Protein AF-A0A0J6FLZ6-F1 (afdb_monomer)

Nearest PDB structures (foldseek):
  6p4t-assembly1_B  TM=5.712E-01  e=2.191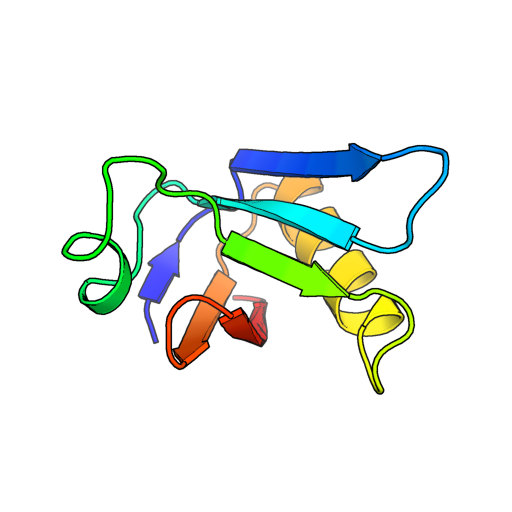E-01  Salmonella enterica subsp. enterica serovar Typhi str. CT18
  3dwq-assembly1_D  TM=6.707E-01  e=1.920E+00  Escherichia coli
  8rbs-assembly1_K  TM=5.672E-01  e=3.958E+00  Emiliania huxleyi virus 201
  1kzl-assembly1_A  TM=2.916E-01  e=9.777E+00  Schizosaccharomyces pombe

Structure (mmCIF, N/CA/C/O backbone):
data_AF-A0A0J6FLZ6-F1
#
_entry.id   AF-A0A0J6FLZ6-F1
#
loop_
_atom_site.group_PDB
_atom_site.id
_atom_site.type_symbol
_atom_site.label_atom_id
_atom_site.label_alt_id
_atom_site.label_comp_id
_atom_site.label_asym_id
_atom_site.label_entity_id
_atom_site.label_seq_id
_atom_site.pdbx_PDB_ins_code
_atom_site.Cartn_x
_atom_site.Cartn_y
_atom_site.Cartn_z
_atom_site.occupancy
_atom_site.B_iso_or_equiv
_atom_site.auth_seq_id
_atom_site.auth_comp_id
_atom_site.auth_asym_id
_atom_site.auth_atom_id
_atom_site.pdbx_PDB_model_num
ATOM 1 N N . MET A 1 1 ? -13.687 5.571 -3.616 1.00 60.53 1 MET A N 1
ATOM 2 C CA . MET A 1 1 ? -12.982 5.786 -2.335 1.00 60.53 1 MET A CA 1
ATOM 3 C C . MET A 1 1 ? -13.459 4.741 -1.342 1.00 60.53 1 MET A C 1
ATOM 5 O O . MET A 1 1 ? -14.647 4.709 -1.040 1.00 60.53 1 MET A O 1
ATOM 9 N N . GLN A 1 2 ? -12.571 3.842 -0.921 1.00 71.25 2 GLN A N 1
ATOM 10 C CA . GLN A 1 2 ? -12.883 2.757 0.015 1.00 71.25 2 GLN A CA 1
ATOM 11 C C . GLN A 1 2 ? -12.083 2.919 1.304 1.00 71.25 2 GLN A C 1
ATOM 13 O O . GLN A 1 2 ? -10.868 3.033 1.237 1.00 71.25 2 GLN A O 1
ATOM 18 N N . ASN A 1 3 ? -12.776 2.866 2.443 1.00 87.75 3 ASN A N 1
ATOM 19 C CA . ASN A 1 3 ? -12.225 3.031 3.787 1.00 87.75 3 ASN A CA 1
ATOM 20 C C . ASN A 1 3 ? -11.670 1.702 4.324 1.00 87.75 3 ASN A C 1
ATOM 22 O O . ASN A 1 3 ? -12.411 0.931 4.943 1.00 87.75 3 ASN A O 1
ATOM 26 N N . VAL A 1 4 ? -10.392 1.436 4.076 1.00 90.06 4 VAL A N 1
ATOM 27 C CA . VAL A 1 4 ? -9.763 0.127 4.309 1.00 90.06 4 VAL A CA 1
ATOM 28 C C . VAL A 1 4 ? -8.464 0.248 5.094 1.00 90.06 4 VAL A C 1
ATOM 30 O O . VAL A 1 4 ? -7.781 1.268 5.060 1.00 90.06 4 VAL A O 1
ATOM 33 N N . ASP A 1 5 ? -8.119 -0.813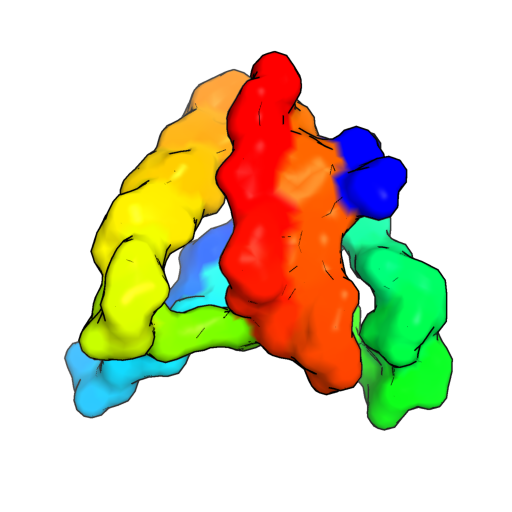 5.813 1.00 93.00 5 ASP A N 1
ATOM 34 C CA . ASP A 1 5 ? -6.834 -0.951 6.494 1.00 93.00 5 ASP A CA 1
ATOM 35 C C . ASP A 1 5 ? -5.750 -1.472 5.540 1.00 93.00 5 ASP A C 1
ATOM 37 O O . ASP A 1 5 ? -6.008 -2.392 4.754 1.00 93.00 5 ASP A O 1
ATOM 41 N N . VAL A 1 6 ? -4.532 -0.931 5.658 1.00 93.38 6 VAL A N 1
ATOM 42 C CA . VAL A 1 6 ? -3.323 -1.521 5.060 1.00 93.38 6 VAL A CA 1
ATOM 43 C C . VAL A 1 6 ? -2.864 -2.673 5.950 1.00 93.38 6 VAL A C 1
ATOM 45 O O . VAL A 1 6 ? -2.554 -2.480 7.126 1.00 93.38 6 VAL A O 1
ATOM 48 N N . VAL A 1 7 ? -2.827 -3.880 5.391 1.00 93.88 7 VAL A N 1
ATOM 49 C CA . VAL A 1 7 ? -2.486 -5.112 6.119 1.00 93.88 7 VAL A CA 1
ATOM 50 C C . VAL A 1 7 ? -1.000 -5.420 5.999 1.00 93.88 7 VAL A C 1
ATOM 52 O O . VAL A 1 7 ? -0.375 -5.837 6.973 1.00 93.88 7 VAL A O 1
ATOM 55 N N . GLN A 1 8 ? -0.430 -5.194 4.817 1.00 93.94 8 GLN A N 1
ATOM 56 C CA . GLN A 1 8 ? 0.970 -5.474 4.531 1.00 93.94 8 GLN A CA 1
ATOM 57 C C . GLN A 1 8 ? 1.471 -4.582 3.395 1.00 93.94 8 GLN A C 1
ATOM 59 O O . GLN A 1 8 ? 0.731 -4.291 2.454 1.00 93.94 8 GLN A O 1
ATOM 64 N N . VAL A 1 9 ? 2.745 -4.204 3.479 1.00 93.81 9 VAL A N 1
ATOM 65 C CA . VAL A 1 9 ? 3.517 -3.626 2.376 1.00 93.81 9 VAL A CA 1
ATOM 66 C C . VAL A 1 9 ? 4.742 -4.512 2.165 1.00 93.81 9 VAL A C 1
ATOM 68 O O . VAL A 1 9 ? 5.430 -4.856 3.126 1.00 93.81 9 VAL A O 1
ATOM 71 N N . GLY A 1 10 ? 4.977 -4.928 0.925 1.00 92.75 10 GLY A N 1
ATOM 72 C CA . GLY A 1 10 ? 6.125 -5.735 0.518 1.00 92.75 10 GLY A CA 1
ATOM 73 C C . GLY A 1 10 ? 6.844 -5.105 -0.669 1.00 92.75 10 GLY A C 1
ATOM 74 O O . GLY A 1 10 ? 6.271 -4.288 -1.378 1.00 92.75 10 GLY A O 1
ATOM 75 N N . THR A 1 11 ? 8.093 -5.494 -0.896 1.00 93.00 11 THR A N 1
ATOM 76 C CA . THR A 1 11 ? 8.913 -4.998 -2.009 1.00 93.00 11 THR A CA 1
ATOM 77 C C . THR A 1 11 ? 9.982 -6.024 -2.375 1.00 93.00 11 THR A C 1
ATOM 79 O O . THR A 1 11 ? 10.293 -6.915 -1.575 1.00 93.00 11 THR A O 1
ATOM 82 N N . TYR A 1 12 ? 10.555 -5.908 -3.571 1.00 86.62 12 TYR A N 1
ATOM 83 C CA . TYR A 1 12 ? 11.762 -6.639 -3.942 1.00 86.62 12 TYR A CA 1
ATOM 84 C C . TYR A 1 12 ? 13.007 -5.829 -3.582 1.00 86.62 12 TYR A C 1
ATOM 86 O O . TYR A 1 12 ? 13.060 -4.627 -3.788 1.00 86.62 12 TYR A O 1
ATOM 94 N N . GLN A 1 13 ? 14.071 -6.489 -3.122 1.00 85.69 13 GLN A N 1
ATOM 95 C CA . GLN A 1 13 ? 15.323 -5.790 -2.792 1.00 85.69 13 GLN A CA 1
ATOM 96 C C . GLN A 1 13 ? 16.014 -5.157 -4.013 1.00 85.69 13 GLN A C 1
ATOM 98 O O . GLN A 1 13 ? 16.806 -4.235 -3.853 1.00 85.69 13 GLN A O 1
ATOM 103 N N . ALA A 1 14 ? 15.745 -5.676 -5.215 1.00 90.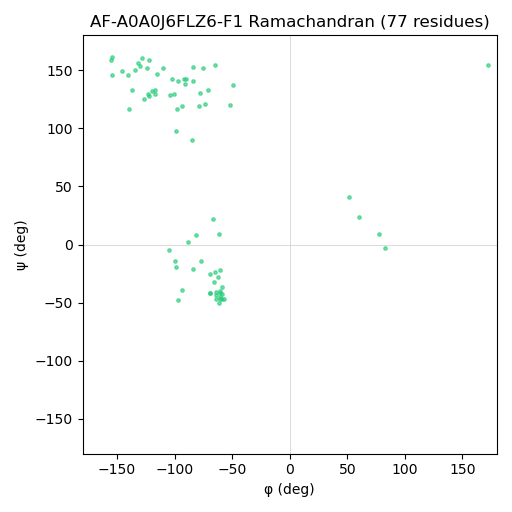00 14 ALA A N 1
ATOM 104 C CA . ALA A 1 14 ? 16.401 -5.270 -6.457 1.00 90.00 14 ALA A CA 1
ATOM 105 C C . ALA A 1 14 ? 15.528 -4.393 -7.374 1.00 90.00 14 ALA A C 1
ATOM 107 O O . ALA A 1 14 ? 16.020 -3.944 -8.407 1.00 90.00 14 ALA A O 1
ATOM 108 N N . HIS A 1 15 ? 14.255 -4.163 -7.031 1.00 87.62 15 HIS A N 1
ATOM 109 C CA . HIS A 1 15 ? 13.309 -3.420 -7.869 1.00 87.62 15 HIS A CA 1
ATOM 110 C C . HIS A 1 15 ? 12.527 -2.406 -7.039 1.00 87.62 15 HIS A C 1
ATOM 112 O O . HIS A 1 15 ? 12.253 -2.639 -5.867 1.00 87.62 15 HIS A O 1
ATOM 118 N N . ALA A 1 16 ? 12.125 -1.305 -7.669 1.00 90.56 16 ALA A N 1
ATOM 119 C CA . ALA A 1 16 ? 11.328 -0.255 -7.038 1.00 90.56 16 ALA A CA 1
ATOM 120 C C . ALA A 1 16 ? 9.820 -0.575 -6.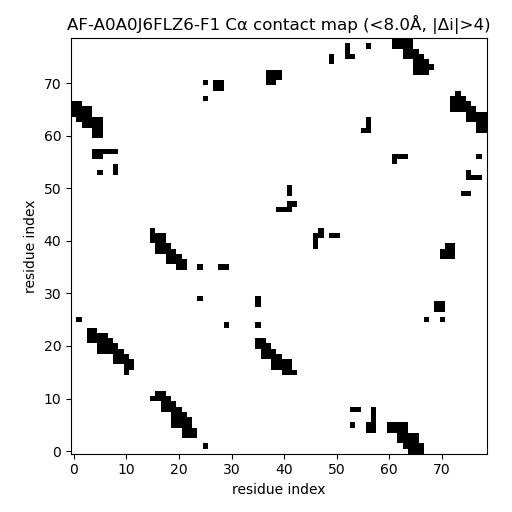981 1.00 90.56 16 ALA A C 1
ATOM 122 O O . ALA A 1 16 ? 9.018 0.299 -6.646 1.00 90.56 16 ALA A O 1
ATOM 123 N N . ASP A 1 17 ? 9.428 -1.800 -7.339 1.00 90.69 17 ASP A N 1
ATOM 124 C CA . ASP A 1 17 ? 8.045 -2.255 -7.280 1.00 90.69 17 ASP A CA 1
ATOM 125 C C . ASP A 1 17 ? 7.658 -2.598 -5.836 1.00 90.69 17 ASP A C 1
ATOM 127 O O . ASP A 1 17 ? 8.344 -3.345 -5.123 1.00 90.69 17 ASP A O 1
ATOM 131 N N . HIS A 1 18 ? 6.524 -2.049 -5.412 1.00 91.62 18 HIS A N 1
ATOM 132 C CA . HIS A 1 18 ? 5.926 -2.296 -4.107 1.00 91.62 18 HIS A CA 1
ATOM 133 C C . HIS A 1 18 ? 4.585 -3.001 -4.257 1.00 91.62 18 HIS A C 1
ATOM 135 O O . HIS A 1 18 ? 3.824 -2.750 -5.190 1.00 91.62 18 HIS A O 1
ATOM 141 N N . PHE A 1 19 ? 4.286 -3.853 -3.284 1.00 90.81 19 PHE A N 1
ATOM 142 C CA . PHE A 1 19 ? 3.074 -4.652 -3.181 1.00 90.81 19 PHE A CA 1
ATOM 143 C C . PHE A 1 19 ? 2.306 -4.253 -1.931 1.00 90.81 19 PHE A C 1
ATOM 145 O O . PHE A 1 19 ? 2.879 -4.178 -0.842 1.00 90.81 19 PHE A O 1
ATOM 152 N N . VAL A 1 20 ? 1.005 -4.036 -2.069 1.00 91.81 20 VAL A N 1
ATOM 153 C CA . VAL A 1 20 ? 0.143 -3.554 -0.993 1.00 91.81 20 VAL A CA 1
ATOM 154 C C . VA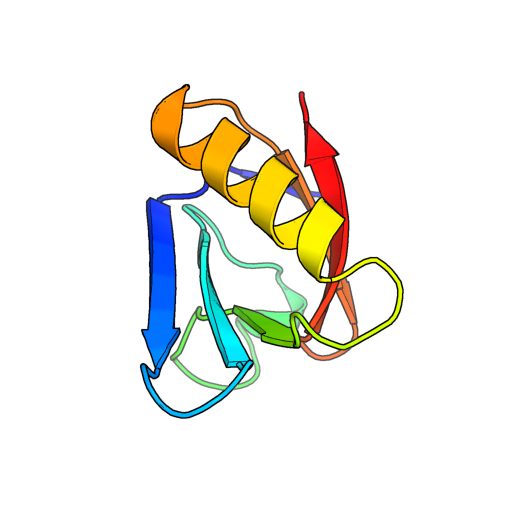L A 1 20 ? -1.046 -4.490 -0.839 1.00 91.81 20 VAL A C 1
ATOM 156 O O . VAL A 1 20 ? -1.801 -4.725 -1.782 1.00 91.81 20 VAL A O 1
ATOM 159 N N . TRP A 1 21 ? -1.234 -4.992 0.379 1.00 91.25 21 TRP A N 1
ATOM 160 C CA . TRP A 1 21 ? -2.411 -5.765 0.763 1.00 91.25 21 TRP A CA 1
ATOM 161 C C . TRP A 1 21 ? -3.339 -4.897 1.596 1.00 91.25 21 TRP A C 1
ATOM 163 O O . TRP A 1 21 ? -2.924 -4.311 2.600 1.00 91.25 21 TRP A O 1
ATOM 173 N N . LEU A 1 22 ? -4.606 -4.862 1.198 1.00 90.56 22 LEU A N 1
ATOM 174 C CA . LEU A 1 22 ? -5.667 -4.158 1.903 1.00 90.56 22 LEU A CA 1
ATOM 175 C C . LEU A 1 22 ? -6.627 -5.161 2.546 1.00 90.56 22 LEU A C 1
ATOM 177 O O . LEU A 1 22 ? -6.789 -6.281 2.066 1.00 90.56 22 LEU A O 1
ATOM 181 N N . SER A 1 23 ? -7.263 -4.746 3.638 1.00 90.19 23 SER A N 1
ATOM 182 C CA . SER A 1 23 ? -8.290 -5.538 4.338 1.00 90.19 23 SER A CA 1
ATOM 183 C C . SER A 1 23 ? -9.521 -5.830 3.477 1.00 90.19 23 SER A C 1
ATOM 185 O O . SER A 1 23 ? -10.175 -6.851 3.676 1.00 90.19 23 SER A O 1
ATOM 187 N N . ASP A 1 24 ? -9.814 -4.956 2.515 1.00 87.38 24 ASP A N 1
ATOM 188 C CA . ASP A 1 24 ? -10.761 -5.209 1.439 1.00 87.38 24 ASP A CA 1
ATOM 189 C C . ASP A 1 24 ? -10.227 -4.616 0.133 1.00 87.38 24 ASP A C 1
ATOM 191 O O . ASP A 1 24 ? -9.543 -3.590 0.122 1.00 87.38 24 ASP A O 1
ATOM 195 N N . THR A 1 25 ? -10.521 -5.288 -0.972 1.00 80.75 25 THR A N 1
ATOM 196 C CA . THR A 1 25 ? -10.007 -4.937 -2.296 1.00 80.75 25 THR A CA 1
ATOM 197 C C . THR A 1 25 ? -11.030 -4.096 -3.065 1.00 80.75 25 THR A C 1
ATOM 199 O O . THR A 1 25 ? -12.229 -4.414 -3.036 1.00 80.75 25 THR A O 1
ATOM 202 N N . PRO A 1 26 ? -10.587 -3.076 -3.823 1.00 79.06 26 PRO A N 1
ATOM 203 C CA . PRO A 1 26 ? -11.441 -2.373 -4.774 1.00 79.06 26 PRO A CA 1
ATOM 204 C C . PRO A 1 26 ? -12.193 -3.338 -5.692 1.00 79.06 26 PRO A C 1
ATOM 206 O O . PRO A 1 26 ? -11.641 -4.335 -6.158 1.00 79.06 26 PRO A O 1
ATOM 209 N N . ALA A 1 27 ? -13.479 -3.064 -5.933 1.00 76.12 27 ALA A N 1
ATOM 210 C CA . ALA A 1 27 ? -14.365 -3.974 -6.666 1.00 76.12 27 ALA A CA 1
ATOM 211 C C . ALA A 1 27 ? -13.854 -4.285 -8.083 1.00 76.12 27 ALA A C 1
ATOM 213 O O . ALA A 1 27 ? -13.935 -5.425 -8.532 1.00 76.12 27 ALA A O 1
ATOM 214 N N . GLU A 1 28 ? -13.261 -3.292 -8.740 1.00 74.19 28 GLU A N 1
ATOM 215 C CA . GLU A 1 28 ? -12.604 -3.420 -10.045 1.00 74.19 28 GLU A CA 1
ATOM 216 C C . GLU A 1 28 ? -11.423 -4.403 -10.052 1.00 74.19 28 GLU A C 1
ATOM 218 O O . GLU A 1 28 ? -11.109 -4.962 -11.095 1.00 74.19 28 GLU A O 1
ATOM 223 N N . CYS A 1 29 ? -10.828 -4.678 -8.890 1.00 74.12 29 CYS A N 1
ATOM 224 C CA . CYS A 1 29 ? -9.700 -5.594 -8.731 1.00 74.12 29 CYS A CA 1
ATOM 225 C C . CYS A 1 29 ? -10.081 -6.979 -8.237 1.00 74.12 29 CYS A C 1
ATOM 227 O O . CYS A 1 29 ? -9.299 -7.917 -8.364 1.00 74.12 29 CYS A O 1
ATOM 229 N N . LYS A 1 30 ? -11.308 -7.141 -7.737 1.00 70.12 30 LYS A N 1
ATOM 230 C CA . LYS A 1 30 ? -11.859 -8.456 -7.386 1.00 70.12 30 LYS A CA 1
ATOM 231 C C . LYS A 1 30 ? -12.138 -9.317 -8.621 1.00 70.12 30 LYS A C 1
ATOM 233 O O . LYS A 1 30 ? -12.161 -10.538 -8.514 1.00 70.12 30 LYS A O 1
ATOM 238 N N . ALA A 1 31 ? -12.364 -8.698 -9.782 1.00 63.16 31 ALA A N 1
ATOM 239 C CA . ALA A 1 31 ? -12.756 -9.397 -11.005 1.00 63.16 31 ALA A CA 1
ATOM 240 C C . ALA A 1 31 ? -11.574 -9.985 -11.800 1.00 63.16 31 ALA A C 1
ATOM 242 O O . ALA A 1 31 ? -11.778 -10.893 -12.604 1.00 63.16 31 ALA A O 1
ATOM 243 N N . THR A 1 32 ? -10.352 -9.478 -11.601 1.00 57.91 32 THR A N 1
ATOM 244 C CA . THR A 1 32 ? -9.272 -9.636 -12.591 1.00 57.91 32 THR A CA 1
ATOM 245 C C . THR A 1 32 ? -8.287 -10.767 -12.296 1.00 57.91 32 THR A C 1
ATOM 247 O O . THR A 1 32 ? -7.612 -11.221 -13.209 1.00 57.91 32 THR A O 1
ATOM 250 N N . SER A 1 33 ? -8.192 -11.268 -11.066 1.00 47.88 33 SER A N 1
ATOM 251 C CA . SER A 1 33 ? -7.559 -12.550 -10.695 1.00 47.88 33 SER A CA 1
ATOM 252 C C . SER A 1 33 ? -7.495 -12.628 -9.170 1.00 47.88 33 SER A C 1
ATOM 254 O O . SER A 1 33 ? -7.473 -11.601 -8.503 1.00 47.88 33 SER A O 1
ATOM 256 N N . GLY A 1 34 ? -7.456 -13.832 -8.593 1.00 54.75 34 GLY A N 1
ATOM 257 C CA . GLY A 1 34 ? -7.503 -14.069 -7.138 1.00 54.75 34 GLY A CA 1
ATOM 258 C C . GLY A 1 34 ? -6.367 -13.468 -6.289 1.00 54.75 34 GLY A C 1
ATOM 259 O O . GLY A 1 34 ? -6.285 -13.778 -5.102 1.00 54.75 34 GLY A O 1
ATOM 260 N N . ASN A 1 35 ? -5.508 -12.620 -6.864 1.00 54.31 35 ASN A N 1
ATOM 261 C CA . ASN A 1 35 ? -4.491 -11.859 -6.153 1.00 54.31 35 ASN A CA 1
ATOM 262 C C . ASN A 1 35 ? -4.978 -10.429 -5.905 1.00 54.31 35 ASN A C 1
ATOM 264 O O . ASN A 1 35 ? -4.842 -9.536 -6.731 1.00 54.31 35 ASN A O 1
ATOM 268 N N . HIS A 1 36 ? -5.488 -10.227 -4.696 1.00 67.12 36 HIS A N 1
ATOM 269 C CA . HIS A 1 36 ? -5.943 -8.966 -4.105 1.00 67.12 36 HIS A CA 1
ATOM 270 C C . HIS A 1 36 ? -4.822 -7.935 -3.842 1.00 67.12 36 HIS A C 1
ATOM 272 O O . HIS A 1 36 ? -4.953 -7.086 -2.958 1.00 67.12 36 HIS A O 1
ATOM 278 N N . VAL A 1 37 ? -3.691 -8.053 -4.540 1.00 82.44 37 VAL A N 1
ATOM 279 C CA . VAL A 1 37 ? -2.466 -7.296 -4.275 1.00 82.44 37 VAL A CA 1
ATOM 280 C C . VAL A 1 37 ? -2.403 -6.116 -5.227 1.00 82.44 37 VAL A C 1
ATOM 282 O O . VAL A 1 37 ? -2.331 -6.297 -6.439 1.00 82.44 37 VAL A O 1
ATOM 285 N N . LEU A 1 38 ? -2.431 -4.911 -4.670 1.00 87.44 38 LEU A N 1
ATOM 286 C CA . LEU A 1 38 ? -2.221 -3.690 -5.436 1.00 87.44 38 LEU A CA 1
ATOM 287 C C . LEU A 1 38 ? -0.723 -3.427 -5.569 1.00 87.44 38 LEU A C 1
ATOM 289 O O . LEU A 1 38 ? 0.053 -3.816 -4.693 1.00 87.44 38 LEU A O 1
ATOM 293 N N . HIS A 1 39 ? -0.321 -2.744 -6.635 1.00 87.75 39 HIS A N 1
ATOM 294 C CA . HIS A 1 39 ? 1.078 -2.407 -6.861 1.00 87.75 39 HIS A CA 1
ATOM 295 C C . HIS A 1 39 ? 1.264 -0.934 -7.223 1.00 87.75 39 HIS A C 1
ATOM 297 O O . HIS A 1 39 ? 0.331 -0.255 -7.659 1.00 87.75 39 HIS A O 1
ATOM 303 N N . PHE A 1 40 ? 2.468 -0.429 -6.962 1.00 89.19 40 PHE A N 1
ATOM 304 C CA . PHE A 1 40 ? 2.922 0.888 -7.403 1.00 89.19 40 PHE A CA 1
ATOM 305 C C . PHE A 1 40 ? 4.451 0.913 -7.495 1.00 89.19 40 PHE A C 1
ATOM 307 O O . PHE A 1 40 ? 5.132 0.115 -6.844 1.00 89.19 40 PHE A O 1
ATOM 314 N N . GLN A 1 41 ? 4.991 1.854 -8.270 1.00 91.31 41 GLN A N 1
ATOM 315 C CA . GLN A 1 41 ? 6.434 2.045 -8.405 1.00 91.31 41 GLN A CA 1
ATOM 316 C C . GLN A 1 41 ? 6.907 3.211 -7.539 1.00 91.31 41 GLN A C 1
ATOM 318 O O . GLN A 1 41 ? 6.366 4.311 -7.617 1.00 91.31 41 GLN A O 1
ATOM 323 N N . GLU A 1 42 ? 7.940 3.011 -6.721 1.00 91.75 42 GLU A N 1
ATOM 324 C CA . GLU A 1 42 ? 8.464 4.076 -5.853 1.00 91.75 42 GLU A CA 1
ATOM 325 C C . GLU A 1 42 ? 9.089 5.235 -6.644 1.00 91.75 42 GLU A C 1
ATOM 327 O O . GLU A 1 42 ? 9.022 6.392 -6.219 1.00 91.75 42 GLU A O 1
ATOM 332 N N . GLU A 1 43 ? 9.687 4.923 -7.796 1.00 92.56 43 GLU A N 1
ATOM 333 C CA . GLU A 1 43 ? 10.380 5.886 -8.658 1.00 92.56 43 GLU A CA 1
ATOM 334 C C . GLU A 1 43 ? 9.430 6.760 -9.483 1.00 92.56 43 GLU A C 1
ATOM 336 O O . GLU A 1 43 ? 9.849 7.798 -10.000 1.00 92.56 43 GLU A O 1
ATOM 341 N N . GLN A 1 44 ? 8.148 6.391 -9.580 1.00 90.00 44 GLN A N 1
ATOM 342 C CA . GLN A 1 44 ? 7.160 7.231 -10.247 1.00 90.00 44 GLN A CA 1
ATOM 343 C C . GLN A 1 44 ? 6.979 8.555 -9.480 1.00 90.00 44 GLN A C 1
ATOM 345 O O . GLN A 1 44 ? 7.190 8.605 -8.261 1.00 90.00 44 GLN A O 1
ATOM 350 N N . PRO A 1 45 ? 6.552 9.646 -10.140 1.00 91.94 45 PRO A N 1
ATOM 351 C CA . PRO A 1 45 ? 6.263 10.900 -9.454 1.00 91.94 45 PRO A CA 1
ATOM 352 C C . PRO A 1 45 ? 5.309 10.687 -8.268 1.00 91.94 45 PRO A C 1
ATOM 354 O O . PRO A 1 45 ? 4.200 10.186 -8.428 1.00 91.94 45 PRO A O 1
ATOM 357 N N . GLY A 1 46 ? 5.758 11.039 -7.061 1.00 90.19 46 GLY A N 1
ATOM 358 C CA . GLY A 1 46 ? 4.988 10.847 -5.827 1.00 90.19 46 GLY A CA 1
ATOM 359 C C . GLY A 1 46 ? 5.055 9.443 -5.205 1.00 90.19 46 GLY A C 1
ATOM 360 O O . GLY A 1 46 ? 4.550 9.274 -4.098 1.00 90.19 46 GLY A O 1
ATOM 361 N N . GLY A 1 47 ? 5.728 8.464 -5.822 1.00 91.62 47 GLY A N 1
ATOM 362 C CA . GLY A 1 47 ? 5.819 7.082 -5.327 1.00 91.62 47 GLY A CA 1
ATOM 363 C C . GLY A 1 47 ? 6.429 6.966 -3.924 1.00 91.62 47 GLY A C 1
ATOM 364 O O . GLY A 1 47 ? 5.869 6.302 -3.054 1.00 91.62 47 GLY A O 1
ATOM 365 N N . LYS A 1 48 ? 7.506 7.707 -3.635 1.00 93.44 48 LYS A N 1
ATOM 366 C CA . LYS A 1 48 ? 8.091 7.787 -2.276 1.00 93.44 48 LYS A CA 1
ATOM 367 C C . LYS A 1 48 ? 7.126 8.344 -1.229 1.00 93.44 48 LYS A C 1
ATOM 369 O O . LYS A 1 48 ? 7.096 7.867 -0.096 1.00 93.44 48 LYS A O 1
ATOM 374 N N . ALA A 1 49 ? 6.341 9.357 -1.599 1.00 93.69 49 ALA A N 1
ATOM 375 C CA . ALA A 1 49 ? 5.342 9.933 -0.704 1.00 93.69 49 ALA A CA 1
ATOM 376 C C . ALA A 1 49 ? 4.198 8.939 -0.459 1.00 93.69 49 ALA A C 1
ATOM 378 O O . ALA A 1 49 ? 3.785 8.754 0.684 1.00 93.69 49 ALA A O 1
ATOM 379 N N . LEU A 1 50 ? 3.754 8.239 -1.507 1.00 93.00 50 LEU A N 1
ATOM 380 C CA . LEU A 1 50 ? 2.770 7.165 -1.411 1.00 93.00 50 LEU A CA 1
ATOM 381 C C . LEU A 1 50 ? 3.249 6.041 -0.478 1.00 93.00 50 LEU A C 1
ATOM 383 O O . LEU A 1 50 ? 2.514 5.655 0.432 1.00 93.00 50 LEU A O 1
ATOM 387 N N . LEU A 1 51 ? 4.496 5.579 -0.624 1.00 93.88 51 LEU A N 1
ATOM 388 C CA . LEU A 1 51 ? 5.092 4.588 0.275 1.00 93.88 51 LEU A CA 1
ATOM 389 C C . LEU A 1 51 ? 5.084 5.068 1.732 1.00 93.88 51 LEU A C 1
ATOM 391 O O . LEU A 1 51 ? 4.672 4.328 2.625 1.00 93.88 51 LEU A O 1
ATOM 395 N N . ALA A 1 52 ? 5.494 6.314 1.983 1.00 94.56 52 ALA A N 1
ATOM 396 C CA . ALA A 1 52 ? 5.503 6.885 3.328 1.00 94.56 52 ALA A CA 1
A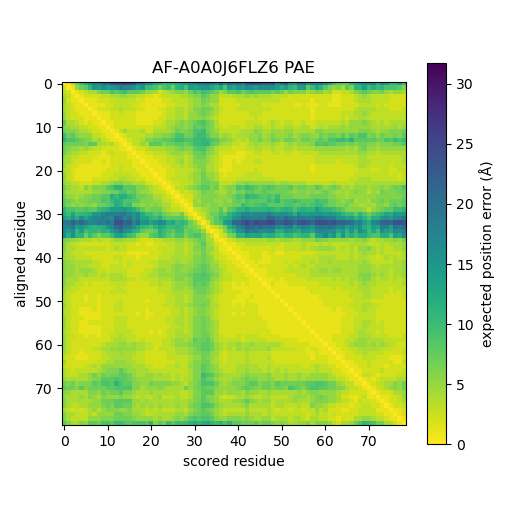TOM 397 C C . ALA A 1 52 ? 4.095 6.929 3.947 1.00 94.56 52 ALA A C 1
ATOM 399 O O . ALA A 1 52 ? 3.920 6.589 5.120 1.00 94.56 52 ALA A O 1
ATOM 400 N N . VAL A 1 53 ? 3.081 7.297 3.160 1.00 94.44 53 VAL A N 1
ATOM 401 C CA . VAL A 1 53 ? 1.675 7.317 3.584 1.00 94.44 53 VAL A CA 1
ATOM 402 C C . VAL A 1 53 ? 1.177 5.907 3.917 1.00 94.44 53 VAL A C 1
ATOM 404 O O . VAL A 1 53 ? 0.598 5.702 4.985 1.00 94.44 53 VAL A O 1
ATOM 407 N N . LEU A 1 54 ? 1.452 4.923 3.058 1.00 94.50 54 LEU A N 1
ATOM 408 C CA . LEU A 1 54 ? 1.054 3.526 3.261 1.00 94.50 54 LEU A CA 1
ATOM 409 C C . LEU A 1 54 ? 1.733 2.899 4.484 1.00 94.50 54 LEU A C 1
ATOM 411 O O . LEU A 1 54 ? 1.072 2.246 5.291 1.00 94.50 54 LEU A O 1
ATOM 415 N N . MET A 1 55 ? 3.031 3.144 4.672 1.00 95.25 55 MET A N 1
ATOM 416 C CA . MET A 1 55 ? 3.767 2.699 5.858 1.00 95.25 55 MET A CA 1
ATOM 417 C C . MET A 1 55 ? 3.237 3.362 7.129 1.00 95.25 55 MET A C 1
ATOM 419 O O . MET A 1 55 ? 3.061 2.697 8.151 1.00 95.25 55 MET A O 1
ATOM 423 N N . THR A 1 56 ? 2.916 4.657 7.064 1.00 95.44 56 THR A N 1
ATOM 424 C CA . THR A 1 56 ? 2.290 5.379 8.179 1.00 95.44 56 THR A CA 1
ATOM 425 C C . THR A 1 56 ? 0.942 4.759 8.536 1.00 95.44 56 THR A C 1
ATOM 427 O O . THR A 1 56 ? 0.684 4.521 9.717 1.00 95.44 56 THR A O 1
ATOM 430 N N . ALA A 1 57 ? 0.104 4.449 7.543 1.00 95.00 57 ALA A N 1
ATOM 431 C CA . ALA A 1 57 ? -1.173 3.774 7.752 1.00 95.00 57 ALA A CA 1
ATOM 432 C C . ALA A 1 57 ? -0.995 2.390 8.399 1.00 95.00 57 ALA A C 1
ATOM 434 O 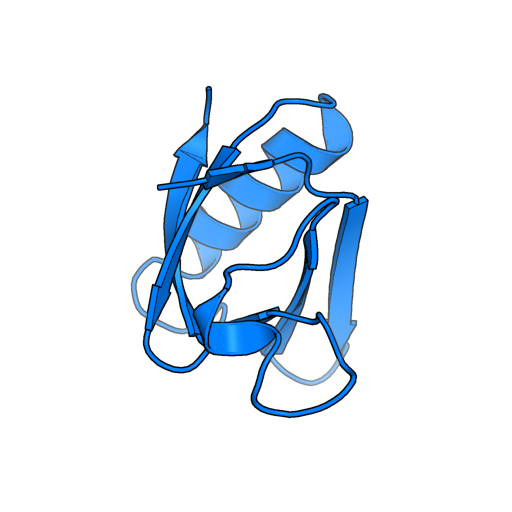O . ALA A 1 57 ? -1.645 2.094 9.403 1.00 95.00 57 ALA A O 1
ATOM 435 N N . LEU A 1 58 ? -0.06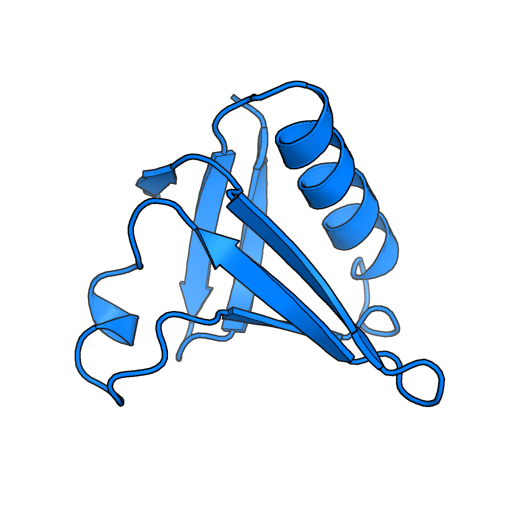3 1.581 7.881 1.00 95.31 58 LEU A N 1
ATOM 436 C CA . LEU A 1 58 ? 0.221 0.226 8.359 1.00 95.31 58 LEU A CA 1
ATOM 437 C C . LEU A 1 58 ? 0.695 0.203 9.820 1.00 95.31 58 LEU A C 1
ATOM 439 O O . LEU A 1 58 ? 0.171 -0.566 10.632 1.00 95.31 58 LEU A O 1
ATOM 443 N N . VAL A 1 59 ? 1.683 1.038 10.157 1.00 96.25 59 VAL A N 1
ATOM 444 C CA . VAL A 1 59 ? 2.291 1.081 11.497 1.00 96.25 59 VAL A CA 1
ATOM 445 C C . VAL A 1 59 ? 1.311 1.633 12.527 1.00 96.25 59 VAL A C 1
ATOM 447 O O . VAL A 1 59 ? 1.197 1.083 13.620 1.00 96.25 59 VAL A O 1
ATOM 450 N N . ASN A 1 60 ? 0.563 2.682 12.174 1.00 95.62 60 ASN A N 1
ATOM 451 C CA . ASN A 1 60 ? -0.365 3.339 13.096 1.00 95.62 60 ASN A CA 1
ATOM 452 C C . ASN A 1 60 ? -1.769 2.719 13.099 1.00 95.62 60 ASN A C 1
ATOM 454 O O . ASN A 1 60 ? -2.643 3.232 13.795 1.00 95.62 60 ASN A O 1
ATOM 458 N N . LYS A 1 61 ? -2.006 1.651 12.322 1.00 91.50 61 LYS A N 1
ATOM 459 C CA . LYS A 1 61 ? -3.331 1.027 12.157 1.00 91.50 61 LYS A CA 1
ATOM 460 C C . LYS A 1 61 ? -4.410 2.050 11.781 1.00 91.50 61 LYS A C 1
ATOM 462 O O . LYS A 1 61 ? -5.521 2.022 12.306 1.00 91.50 61 LYS A O 1
ATOM 467 N N . ARG A 1 62 ? -4.055 2.984 10.893 1.00 93.88 62 ARG A N 1
ATOM 468 C CA . ARG A 1 62 ? -4.992 3.973 10.355 1.00 93.88 62 ARG A CA 1
ATOM 469 C C . ARG A 1 62 ? -5.616 3.460 9.075 1.00 93.88 62 ARG A C 1
ATOM 471 O O . ARG A 1 62 ? -4.944 2.857 8.239 1.00 93.88 62 ARG A O 1
ATOM 478 N N . LYS A 1 63 ? -6.895 3.778 8.914 1.00 93.00 63 LYS A N 1
ATOM 479 C CA . LYS A 1 63 ? -7.608 3.521 7.673 1.00 93.00 63 LYS A CA 1
ATOM 480 C C . LYS A 1 63 ? -7.194 4.522 6.608 1.00 93.00 63 LYS A C 1
ATOM 482 O O . LYS A 1 63 ? -6.819 5.659 6.906 1.00 93.00 63 LYS A O 1
ATOM 487 N N . ILE A 1 64 ? -7.292 4.086 5.365 1.00 92.62 64 ILE A N 1
ATOM 488 C CA . ILE A 1 64 ? -7.055 4.915 4.194 1.00 92.62 64 ILE A CA 1
ATOM 489 C C . ILE A 1 64 ? -8.269 4.893 3.281 1.00 92.62 64 ILE A C 1
ATOM 491 O O . ILE A 1 64 ? -8.997 3.903 3.238 1.00 92.62 64 ILE A O 1
ATOM 495 N N . ASP A 1 65 ? -8.450 5.973 2.527 1.00 91.81 65 ASP A N 1
ATOM 496 C CA . ASP A 1 65 ? -9.205 5.925 1.284 1.00 91.81 65 ASP A CA 1
ATOM 497 C C . ASP A 1 65 ? -8.236 5.695 0.128 1.00 91.81 65 ASP A C 1
ATOM 499 O O . ASP A 1 65 ? -7.348 6.512 -0.117 1.00 91.81 65 ASP A O 1
ATOM 503 N N . VAL A 1 66 ? -8.422 4.587 -0.586 1.00 88.50 66 VAL A N 1
ATOM 504 C CA . VAL A 1 66 ? -7.656 4.263 -1.795 1.00 88.50 66 VAL A CA 1
ATOM 505 C C . VAL A 1 66 ? -8.478 4.547 -3.053 1.00 88.50 66 VAL A C 1
ATOM 507 O O . VAL A 1 66 ? -9.700 4.330 -3.087 1.00 88.50 66 VAL A O 1
ATOM 510 N N . GLN A 1 67 ? -7.802 5.047 -4.084 1.00 87.19 67 GLN A N 1
ATOM 511 C CA . GLN A 1 67 ? -8.296 5.111 -5.454 1.00 87.19 67 GLN A CA 1
ATOM 512 C C . GLN A 1 67 ? -7.374 4.305 -6.361 1.00 87.19 67 GLN A C 1
ATOM 514 O O . GLN A 1 67 ? -6.151 4.461 -6.317 1.00 87.19 67 GLN A O 1
ATOM 519 N N . THR A 1 68 ? -7.979 3.458 -7.183 1.00 83.19 68 THR A N 1
ATOM 520 C CA . THR A 1 68 ? -7.281 2.601 -8.133 1.00 83.19 68 THR A CA 1
ATOM 521 C C . THR A 1 68 ? -7.760 2.875 -9.553 1.00 83.19 68 THR A C 1
ATOM 523 O O . THR A 1 68 ? -8.832 3.444 -9.760 1.00 83.19 68 THR A O 1
ATOM 526 N N . ASN A 1 69 ? -6.931 2.510 -10.526 1.00 81.94 69 ASN A N 1
ATOM 527 C CA . ASN A 1 69 ? -7.306 2.436 -11.931 1.00 81.94 69 ASN A CA 1
ATOM 528 C C . ASN A 1 69 ? -6.655 1.186 -12.522 1.00 81.94 69 ASN A C 1
ATOM 530 O O . ASN A 1 69 ? -5.435 1.073 -12.504 1.00 81.94 69 ASN A O 1
ATOM 534 N N . GLY A 1 70 ? -7.449 0.219 -12.983 1.00 74.56 70 GLY A N 1
ATOM 535 C CA . GLY A 1 70 ? -6.902 -1.040 -13.504 1.00 74.56 70 GLY A CA 1
ATOM 536 C C . GLY A 1 70 ? -6.072 -1.837 -12.484 1.00 74.56 70 GLY A C 1
ATOM 537 O O . GLY A 1 70 ? -5.251 -2.648 -12.889 1.00 74.56 70 GLY A O 1
ATOM 538 N N . CYS A 1 71 ? -6.308 -1.626 -11.182 1.00 76.06 71 CYS A N 1
ATOM 539 C CA . CYS A 1 71 ? -5.560 -2.198 -10.047 1.00 76.06 71 CYS A CA 1
ATOM 540 C C . CYS A 1 71 ? -4.206 -1.594 -9.707 1.00 76.06 71 CYS A C 1
ATOM 542 O O . CYS A 1 71 ? -3.550 -2.064 -8.772 1.00 76.06 71 CYS A O 1
ATOM 544 N N . ASP A 1 72 ? -3.882 -0.478 -10.345 1.00 80.00 72 ASP A N 1
ATOM 545 C CA . ASP A 1 72 ? -2.768 0.365 -9.944 1.00 80.00 72 ASP A CA 1
ATOM 546 C C . ASP A 1 72 ? -3.259 1.420 -8.960 1.00 80.00 72 ASP A C 1
ATOM 548 O O . ASP A 1 72 ? -4.343 1.991 -9.124 1.00 80.00 72 ASP A O 1
ATOM 552 N N . ILE A 1 73 ? -2.472 1.679 -7.914 1.00 83.69 73 ILE A N 1
ATOM 553 C CA . ILE A 1 73 ? -2.788 2.731 -6.944 1.00 83.69 73 ILE A CA 1
ATOM 554 C C . ILE A 1 73 ? -2.524 4.089 -7.589 1.00 83.69 73 ILE A C 1
ATOM 556 O O . ILE A 1 73 ? -1.391 4.404 -7.950 1.00 83.69 73 ILE A O 1
ATOM 560 N N . VAL A 1 74 ? -3.567 4.915 -7.669 1.00 82.00 74 VAL A N 1
ATOM 561 C CA . VAL A 1 74 ? -3.475 6.283 -8.196 1.00 82.00 74 VAL A CA 1
ATOM 562 C C . VAL A 1 74 ? -3.321 7.280 -7.052 1.00 82.00 74 VAL A C 1
ATOM 564 O O . VAL A 1 74 ? -2.434 8.128 -7.081 1.00 82.00 74 VAL A O 1
ATOM 567 N N . GLU A 1 75 ? -4.152 7.157 -6.014 1.00 84.50 75 GLU A N 1
ATOM 568 C CA . GLU A 1 75 ? -4.128 8.049 -4.853 1.00 84.50 75 GLU A CA 1
ATOM 569 C C . GLU A 1 75 ? -4.473 7.315 -3.557 1.00 84.50 75 GLU A C 1
ATOM 571 O O . GLU A 1 75 ? -5.278 6.377 -3.536 1.00 84.50 75 GLU A O 1
ATOM 576 N N . VAL A 1 76 ? -3.892 7.796 -2.456 1.00 88.81 76 VAL A N 1
ATOM 577 C CA . VAL A 1 76 ? -4.168 7.324 -1.097 1.00 88.81 76 VAL A CA 1
ATOM 578 C C . VAL A 1 76 ? -4.294 8.512 -0.158 1.00 88.81 76 VAL A C 1
ATOM 580 O O . VAL A 1 76 ? -3.430 9.387 -0.128 1.00 88.81 76 VAL A O 1
ATOM 583 N N . TYR A 1 77 ? -5.341 8.497 0.661 1.00 88.62 77 TYR A N 1
ATOM 584 C CA . TYR A 1 77 ? -5.604 9.513 1.673 1.00 88.62 77 TYR A CA 1
ATOM 585 C C . TYR A 1 77 ? -5.692 8.869 3.053 1.00 88.62 77 TYR A C 1
ATOM 587 O O . TYR A 1 77 ? -6.450 7.920 3.248 1.00 88.62 77 TYR A O 1
ATOM 595 N N . LEU A 1 78 ? -4.935 9.389 4.022 1.00 87.88 78 LEU A N 1
ATOM 596 C CA . LEU A 1 78 ? -5.069 8.987 5.425 1.00 87.88 78 LEU A CA 1
ATOM 597 C C . LEU A 1 78 ? -6.381 9.523 5.998 1.00 87.88 78 LEU A C 1
ATOM 599 O O . LEU A 1 78 ? -6.671 10.712 5.856 1.00 87.88 78 LEU A O 1
ATOM 60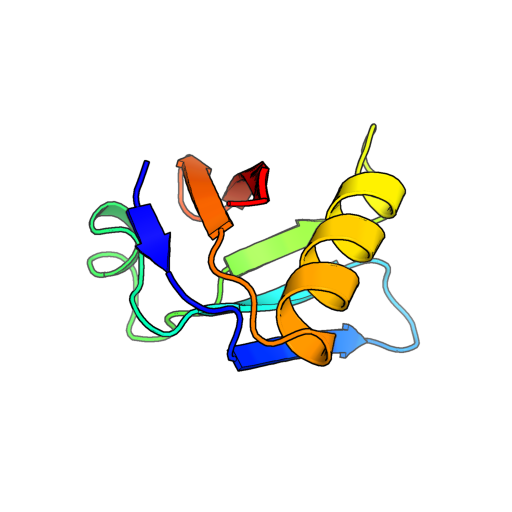3 N N . LYS A 1 79 ? -7.124 8.657 6.691 1.00 81.38 79 LYS A N 1
ATOM 604 C CA . LYS A 1 79 ? -8.280 9.038 7.509 1.00 81.38 79 LYS A CA 1
ATOM 605 C C . LYS A 1 79 ? -7.928 9.144 8.966 1.00 81.38 79 LYS A C 1
ATOM 607 O O . LYS A 1 79 ? -7.190 8.279 9.492 1.00 81.38 79 LYS A O 1
#

Radius of gyration: 11.56 Å; Cα contacts (8 Å, |Δi|>4): 148; chains: 1; bounding box: 31×25×27 Å

pLDDT: mean 85.76, std 10.72, range [47.88, 96.25]

Solvent-accessible surface area (backbone atoms only — not comparable to full-atom values): 4556 Å² total; per-residue (Å²): 119,46,88,30,40,49,73,46,78,48,66,51,97,89,49,60,49,35,38,38,34,49,74,62,64,58,72,82,38,68,75,75,46,100,64,65,59,33,39,48,46,39,83,46,94,63,21,59,58,50,51,52,52,50,51,50,23,41,77,68,73,29,39,26,34,46,38,67,59,99,47,34,66,74,48,77,41,86,99

Mean predicted aligned error: 4.72 Å

Foldseek 3Di:
DDWWAWADKDDDPVFQKIKTATPDADPLQVPPDPDSIAIDGCPPVCSVVVVVVSVCRHVVVWIWDFDDDNRYTDDIGTD

Sequence (79 aa):
MQNVDVVQVGTYQAHADHFVWLSDTPAECKATSGNHVLHFQEEQPGGKALLAVLMTALVNKRKIDVQTNGCDIVEVYLK

Secondary structure (DSSP, 8-state):
-EEEEEEEEEE-TTSSEEEEEESS--HHHHTT-S--EEEEETTSTTHHHHHHHHHHHHHHT-EEEEEEETTEEEEEEE-